Protein AF-F4XKR9-F1 (afdb_monomer_lite)

Organism: NCBI:txid489825

pLDDT: mean 89.47, std 16.16, range [40.88, 98.44]

Structure (mmCIF, N/CA/C/O backbone):
data_AF-F4XKR9-F1
#
_entry.id   AF-F4XKR9-F1
#
loop_
_atom_site.group_PDB
_atom_site.id
_atom_site.type_symbol
_atom_site.label_atom_id
_atom_site.label_alt_id
_atom_site.label_comp_id
_atom_site.label_asym_id
_atom_site.label_entity_id
_atom_site.label_seq_id
_atom_site.pdbx_PDB_ins_code
_atom_site.Cartn_x
_atom_site.Cartn_y
_atom_site.Cartn_z
_atom_site.occupancy
_atom_site.B_iso_or_equiv
_atom_site.auth_seq_id
_atom_site.auth_comp_id
_atom_site.auth_asym_id
_atom_site.auth_atom_id
_atom_site.pdbx_PDB_model_num
ATOM 1 N N . MET A 1 1 ? 1.737 7.122 10.120 1.00 80.62 1 MET A N 1
ATOM 2 C CA . MET A 1 1 ? 0.833 6.281 9.296 1.00 80.62 1 MET A CA 1
ATOM 3 C C . MET A 1 1 ? 0.760 6.755 7.842 1.00 80.62 1 MET A C 1
ATOM 5 O O . MET A 1 1 ? 1.237 6.022 6.986 1.00 80.62 1 MET A O 1
ATOM 9 N N . ILE A 1 2 ? 0.259 7.965 7.548 1.00 91.56 2 ILE A N 1
ATOM 10 C CA . ILE A 1 2 ? 0.072 8.452 6.162 1.00 91.56 2 ILE A CA 1
ATOM 11 C C . ILE A 1 2 ? 1.370 8.513 5.337 1.00 91.56 2 ILE A C 1
ATOM 13 O O . ILE A 1 2 ? 1.394 8.098 4.184 1.00 91.56 2 ILE A O 1
ATOM 17 N N . GLU A 1 3 ? 2.481 8.914 5.955 1.00 94.44 3 GLU A N 1
ATOM 18 C CA . GLU A 1 3 ? 3.811 8.911 5.329 1.00 94.44 3 GLU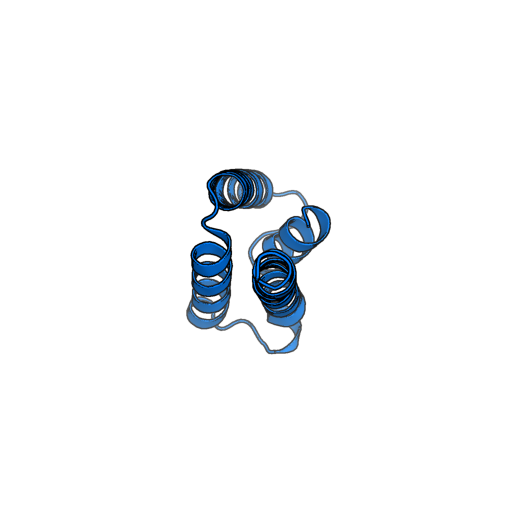 A CA 1
ATOM 19 C C . GLU A 1 3 ? 4.226 7.510 4.835 1.00 94.44 3 GLU A C 1
ATOM 21 O O . GLU A 1 3 ? 4.812 7.362 3.764 1.00 94.44 3 GLU A O 1
ATOM 26 N N . TYR A 1 4 ? 3.878 6.455 5.582 1.00 95.81 4 TYR A N 1
ATOM 27 C CA . TYR A 1 4 ? 4.165 5.077 5.182 1.00 95.81 4 TYR A CA 1
ATOM 28 C C . TYR A 1 4 ? 3.310 4.631 3.993 1.00 95.81 4 TYR A C 1
ATOM 30 O O . TYR A 1 4 ? 3.805 3.886 3.149 1.00 95.81 4 TYR A O 1
ATOM 38 N N . LEU A 1 5 ? 2.054 5.087 3.909 1.00 95.88 5 LEU A N 1
ATOM 39 C CA . LEU A 1 5 ? 1.199 4.827 2.749 1.00 95.88 5 LEU A CA 1
ATOM 40 C C . LEU A 1 5 ? 1.754 5.479 1.489 1.00 95.88 5 LEU A C 1
ATOM 42 O O . LEU A 1 5 ? 1.811 4.812 0.462 1.00 95.88 5 LEU A O 1
ATOM 46 N N . TRP A 1 6 ? 2.206 6.731 1.573 1.00 96.88 6 TRP A N 1
ATOM 47 C CA . TRP A 1 6 ? 2.826 7.418 0.439 1.00 96.88 6 TRP A CA 1
ATOM 48 C C . TRP A 1 6 ? 4.089 6.704 -0.042 1.00 96.88 6 TRP A C 1
ATOM 50 O O . TRP A 1 6 ? 4.195 6.367 -1.218 1.00 96.88 6 TRP A O 1
ATOM 60 N N . LYS A 1 7 ? 4.993 6.347 0.878 1.00 96.56 7 LYS A N 1
ATOM 61 C CA . LYS A 1 7 ? 6.195 5.566 0.541 1.00 96.56 7 LYS A CA 1
ATOM 62 C C . LYS A 1 7 ? 5.857 4.226 -0.120 1.00 96.56 7 LYS A C 1
ATOM 64 O O . LYS A 1 7 ? 6.550 3.806 -1.040 1.00 96.56 7 LYS A O 1
ATOM 69 N N . ALA A 1 8 ? 4.796 3.553 0.326 1.00 97.31 8 ALA A N 1
ATOM 70 C CA . ALA A 1 8 ? 4.340 2.313 -0.295 1.00 97.31 8 ALA A CA 1
ATOM 71 C C . ALA A 1 8 ? 3.675 2.532 -1.664 1.00 97.31 8 ALA A C 1
ATOM 73 O O . ALA A 1 8 ? 3.838 1.700 -2.552 1.00 97.31 8 ALA A O 1
ATOM 74 N N . ALA A 1 9 ? 2.947 3.633 -1.856 1.00 97.44 9 ALA A N 1
ATOM 75 C CA . ALA A 1 9 ? 2.338 3.979 -3.138 1.00 97.44 9 ALA A CA 1
ATOM 76 C C . ALA A 1 9 ? 3.403 4.194 -4.220 1.00 97.44 9 ALA A C 1
ATOM 78 O O . ALA A 1 9 ? 3.242 3.709 -5.339 1.00 97.44 9 ALA A O 1
ATOM 79 N N . PHE A 1 10 ? 4.525 4.819 -3.857 1.00 96.50 10 PHE A N 1
ATOM 80 C CA . PHE A 1 10 ? 5.653 5.051 -4.763 1.00 96.50 10 PHE A CA 1
ATOM 81 C C . PHE A 1 10 ? 6.403 3.773 -5.170 1.00 96.50 10 PHE A C 1
ATOM 83 O O . PHE A 1 10 ? 7.168 3.783 -6.127 1.00 96.50 10 PHE A O 1
ATOM 90 N N . ALA A 1 11 ? 6.147 2.639 -4.508 1.00 96.56 11 ALA A N 1
ATOM 91 C CA . ALA A 1 11 ? 6.609 1.334 -4.987 1.00 96.56 11 ALA A CA 1
ATOM 92 C C . ALA A 1 11 ? 5.756 0.780 -6.144 1.00 96.56 11 ALA A C 1
ATOM 94 O O . ALA A 1 11 ? 6.149 -0.186 -6.796 1.00 96.56 11 ALA A O 1
ATOM 95 N N . PHE A 1 12 ? 4.565 1.341 -6.374 1.00 95.38 12 PHE A N 1
ATOM 96 C CA . PHE A 1 12 ? 3.621 0.886 -7.399 1.00 95.38 12 PHE A CA 1
ATOM 97 C C . PHE A 1 12 ? 3.422 1.887 -8.535 1.00 95.38 12 PHE A C 1
ATOM 99 O O . PHE A 1 12 ? 3.035 1.476 -9.628 1.00 95.38 12 PHE A O 1
ATOM 106 N N . TYR A 1 13 ? 3.637 3.173 -8.272 1.00 94.50 13 TYR A N 1
ATOM 107 C CA . TYR A 1 13 ? 3.372 4.268 -9.199 1.00 94.50 13 TYR A CA 1
ATOM 108 C C . TYR A 1 13 ? 4.461 5.336 -9.072 1.00 94.50 13 TYR A C 1
ATOM 110 O O . TYR A 1 13 ? 5.148 5.387 -8.053 1.00 94.50 13 TYR A O 1
ATOM 118 N N . SER A 1 14 ? 4.607 6.207 -10.074 1.00 85.38 14 SER A N 1
ATOM 119 C CA . SER A 1 14 ? 5.497 7.365 -9.946 1.00 85.3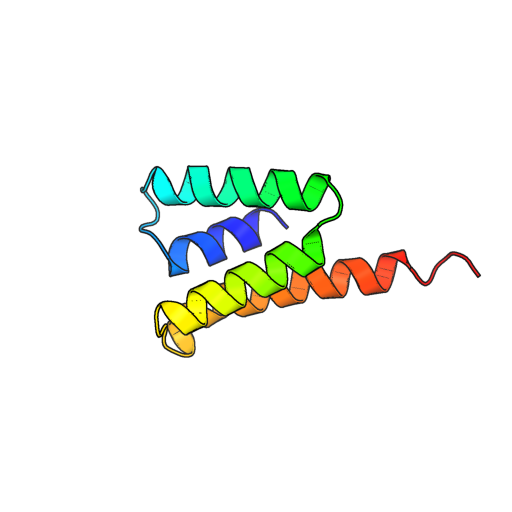8 14 SER A CA 1
ATOM 120 C C . SER A 1 14 ? 4.996 8.331 -8.867 1.00 85.38 14 SER A C 1
ATOM 122 O O . SER A 1 14 ? 3.801 8.390 -8.556 1.00 85.38 14 SER A O 1
ATOM 124 N N . ASP A 1 15 ? 5.923 9.093 -8.300 1.00 76.00 15 ASP A N 1
ATOM 125 C CA . ASP A 1 15 ? 5.699 10.047 -7.209 1.00 76.00 15 ASP A CA 1
ATOM 126 C C . ASP A 1 15 ? 4.712 11.175 -7.544 1.00 76.00 15 ASP A C 1
ATOM 128 O O . ASP A 1 15 ? 3.969 11.639 -6.683 1.00 76.00 15 ASP A O 1
ATOM 132 N N . THR A 1 16 ? 4.655 11.551 -8.816 1.00 78.12 16 THR A N 1
ATOM 133 C CA . THR A 1 16 ? 3.795 12.594 -9.390 1.00 78.12 16 THR A CA 1
ATOM 134 C C . THR A 1 16 ? 2.485 12.057 -9.975 1.00 78.12 16 THR A C 1
ATOM 136 O O . THR A 1 16 ? 1.736 12.794 -10.615 1.00 78.12 16 THR A O 1
ATOM 139 N N . SER A 1 17 ? 2.185 10.766 -9.795 1.00 89.81 17 SER A N 1
ATOM 140 C CA . SER A 1 17 ? 1.017 10.145 -10.422 1.00 89.81 17 SER A CA 1
ATOM 141 C C . SER A 1 17 ? -0.281 10.364 -9.638 1.00 89.81 17 SER A C 1
ATOM 143 O O . SER A 1 17 ? -0.372 10.083 -8.441 1.00 89.81 17 SER A O 1
ATOM 145 N N . GLN A 1 18 ? -1.350 10.735 -10.348 1.00 94.00 18 GLN A N 1
ATOM 146 C CA . GLN A 1 18 ? -2.709 10.764 -9.789 1.00 94.00 18 GLN A CA 1
ATOM 147 C C . GLN A 1 18 ? -3.151 9.371 -9.298 1.00 94.00 18 GLN A C 1
ATOM 149 O O . GLN A 1 18 ? -3.947 9.229 -8.369 1.00 94.00 18 GLN A O 1
ATOM 154 N N . GLN A 1 19 ? -2.591 8.311 -9.886 1.00 94.75 19 GLN A N 1
ATOM 155 C CA . GLN A 1 19 ? -2.789 6.934 -9.454 1.00 94.75 19 GLN A CA 1
ATOM 156 C C . GLN A 1 19 ? -2.273 6.696 -8.027 1.00 94.75 19 GLN A C 1
ATOM 158 O O . GLN A 1 19 ? -2.946 5.988 -7.274 1.00 94.75 19 GLN A O 1
ATOM 163 N N . ALA A 1 20 ? -1.131 7.279 -7.637 1.00 95.44 20 ALA A N 1
ATOM 164 C CA . ALA A 1 20 ? -0.612 7.176 -6.274 1.00 95.44 20 ALA A CA 1
ATOM 165 C C . ALA A 1 20 ? -1.564 7.836 -5.270 1.00 95.44 20 ALA A C 1
ATOM 167 O O . ALA A 1 20 ? -1.901 7.220 -4.258 1.00 95.44 20 ALA A O 1
ATOM 168 N N . GLU A 1 21 ? -2.065 9.031 -5.583 1.00 95.44 21 GLU A N 1
ATOM 169 C CA . GLU A 1 21 ? -3.014 9.753 -4.731 1.00 95.44 21 GLU A CA 1
ATOM 170 C C . GLU A 1 21 ? -4.312 8.963 -4.533 1.00 95.44 21 GLU A C 1
ATOM 172 O O . GLU A 1 21 ? -4.703 8.664 -3.404 1.00 95.44 21 GLU A O 1
ATOM 177 N N . VAL A 1 22 ? -4.939 8.517 -5.627 1.00 96.69 22 VAL A N 1
ATOM 178 C CA . VAL A 1 22 ? -6.148 7.681 -5.565 1.00 96.69 22 VAL A CA 1
ATOM 179 C C . VAL A 1 22 ? -5.881 6.390 -4.791 1.00 96.69 22 VAL A C 1
ATOM 181 O O . VAL A 1 22 ? -6.744 5.906 -4.049 1.00 96.69 22 VAL A O 1
ATOM 184 N N . TRP A 1 23 ? -4.691 5.804 -4.953 1.00 96.81 23 TRP A N 1
ATOM 185 C CA . TRP A 1 23 ? -4.308 4.610 -4.219 1.00 96.81 23 TRP A CA 1
ATOM 186 C C . TRP A 1 23 ? -4.245 4.886 -2.715 1.00 96.81 23 TRP A C 1
ATOM 188 O O . TRP A 1 23 ? -4.874 4.134 -1.966 1.00 96.81 23 TRP A O 1
ATOM 198 N N . VAL A 1 24 ? -3.564 5.954 -2.286 1.00 96.81 24 VAL A N 1
ATOM 199 C CA . VAL A 1 24 ? -3.421 6.340 -0.874 1.00 96.81 24 VAL A CA 1
ATOM 200 C C . VAL A 1 24 ? -4.775 6.664 -0.258 1.00 96.81 24 VAL A C 1
ATOM 202 O O . VAL A 1 24 ? -5.118 6.065 0.762 1.00 96.81 24 VAL A O 1
ATOM 205 N N . SER A 1 25 ? -5.581 7.511 -0.900 1.00 96.62 25 SER A N 1
ATOM 206 C CA . SER A 1 25 ? -6.893 7.932 -0.392 1.00 96.62 25 SER A CA 1
ATOM 207 C C . SER A 1 25 ? -7.823 6.743 -0.140 1.00 96.62 25 SER A C 1
ATOM 209 O O . SER A 1 25 ? -8.429 6.637 0.927 1.00 96.62 25 SER A O 1
ATOM 211 N N . LYS A 1 26 ? -7.866 5.771 -1.064 1.00 97.38 26 LYS A N 1
ATOM 212 C CA . LYS A 1 26 ? -8.675 4.551 -0.896 1.00 97.38 26 LYS A CA 1
ATOM 213 C C . LYS A 1 26 ? -8.226 3.696 0.291 1.00 97.38 26 LYS A C 1
ATOM 215 O O . LYS A 1 26 ? -9.068 3.154 1.000 1.00 97.38 26 LYS A O 1
ATOM 220 N N . ARG A 1 27 ? -6.916 3.533 0.513 1.00 97.31 27 ARG A N 1
ATOM 221 C CA . ARG A 1 27 ? -6.419 2.727 1.646 1.00 97.31 27 ARG A CA 1
ATOM 222 C C . ARG A 1 27 ? -6.565 3.470 2.966 1.00 97.31 27 ARG A C 1
ATOM 224 O O . ARG A 1 27 ? -6.863 2.826 3.965 1.00 97.31 27 ARG A O 1
ATOM 231 N N . LEU A 1 28 ? -6.386 4.790 2.968 1.00 96.56 28 LEU A N 1
ATOM 232 C CA . LEU A 1 28 ? -6.602 5.619 4.147 1.00 96.56 28 LEU A CA 1
ATOM 233 C C . LEU A 1 28 ? -8.044 5.486 4.648 1.00 96.56 28 LEU A C 1
ATOM 235 O O . LEU A 1 28 ? -8.236 5.227 5.830 1.00 96.56 28 LEU A O 1
ATOM 239 N N . LEU A 1 29 ? -9.034 5.558 3.751 1.00 97.44 29 LEU A N 1
ATOM 240 C CA . LEU A 1 29 ? -10.439 5.334 4.106 1.00 97.44 29 LEU A CA 1
ATOM 241 C C . LEU A 1 29 ? -10.653 3.957 4.752 1.00 97.44 29 LEU A C 1
ATOM 243 O O . LEU A 1 29 ? -11.209 3.868 5.840 1.00 97.44 29 LEU A O 1
ATOM 247 N N . LEU A 1 30 ? -10.132 2.887 4.142 1.00 96.75 30 LEU A N 1
ATOM 248 C CA . LEU A 1 30 ? -10.237 1.534 4.703 1.00 96.75 30 LEU A CA 1
ATOM 249 C C . LEU A 1 30 ? -9.584 1.414 6.091 1.00 96.75 30 LEU A C 1
ATOM 251 O O . LEU A 1 30 ? -10.085 0.690 6.946 1.00 96.75 30 LEU A O 1
ATOM 255 N N . ILE A 1 31 ? -8.468 2.105 6.325 1.00 95.31 31 ILE A N 1
ATOM 256 C CA . ILE A 1 31 ? -7.801 2.135 7.634 1.00 95.31 31 ILE A CA 1
ATOM 257 C C . ILE A 1 31 ? -8.676 2.841 8.673 1.00 95.31 31 ILE A C 1
ATOM 259 O O . ILE A 1 31 ? -8.805 2.335 9.785 1.00 95.31 31 ILE A O 1
ATOM 263 N N . LEU A 1 32 ? -9.300 3.967 8.312 1.00 94.50 32 LEU A N 1
ATOM 264 C CA . LEU A 1 32 ? -10.236 4.686 9.184 1.00 94.50 32 LEU A CA 1
ATOM 265 C C . LEU A 1 32 ? -11.480 3.844 9.511 1.00 94.50 32 LEU A C 1
ATOM 267 O O . LEU A 1 32 ? -12.007 3.937 10.612 1.00 94.50 32 LEU A O 1
ATOM 271 N N . GLU A 1 33 ? -11.892 2.959 8.603 1.00 96.06 33 GLU A N 1
ATOM 272 C CA . GLU A 1 33 ? -12.941 1.953 8.828 1.00 96.06 33 GLU A CA 1
ATOM 273 C C . GLU A 1 33 ? -12.468 0.725 9.641 1.00 96.06 33 GLU A C 1
ATOM 275 O O . GLU A 1 33 ? -13.179 -0.276 9.728 1.00 96.06 33 GLU A O 1
ATOM 280 N N . GLY A 1 34 ? -11.249 0.740 10.192 1.00 94.25 34 GLY A N 1
ATOM 281 C CA . GLY A 1 34 ? -10.699 -0.356 10.998 1.00 94.25 34 GLY A CA 1
ATOM 282 C C . GLY A 1 34 ? -10.160 -1.548 10.194 1.00 94.25 34 GLY A C 1
ATOM 283 O O . GLY A 1 34 ? -9.779 -2.565 10.771 1.00 94.25 34 GLY A O 1
ATOM 284 N N . LYS A 1 35 ? -10.055 -1.454 8.862 1.00 96.38 35 LYS A N 1
ATOM 285 C CA . LYS A 1 35 ? -9.651 -2.567 7.973 1.00 96.38 35 LYS A CA 1
ATOM 286 C C . LYS A 1 35 ? -8.136 -2.643 7.741 1.00 96.38 35 LYS A C 1
ATOM 288 O O . LYS A 1 35 ? -7.675 -3.088 6.687 1.00 96.38 35 LYS A O 1
ATOM 293 N N . SER A 1 36 ? -7.340 -2.229 8.724 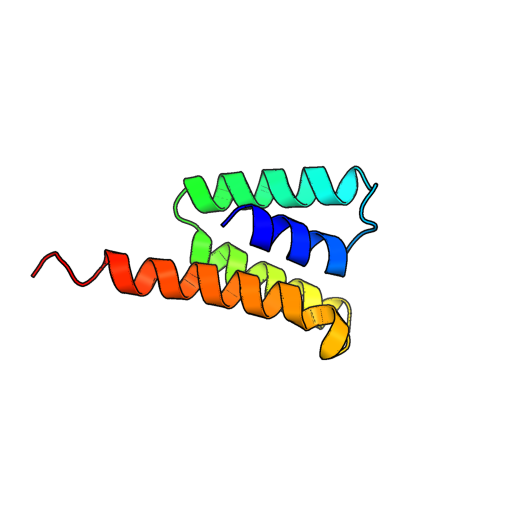1.00 94.88 36 SER A N 1
ATOM 294 C CA . SER A 1 36 ? -5.875 -2.126 8.626 1.00 94.88 36 SER A CA 1
ATOM 295 C C . SER A 1 36 ? -5.189 -3.452 8.264 1.00 94.88 36 SER A C 1
ATOM 297 O O . SER A 1 36 ? -4.320 -3.468 7.389 1.00 94.88 36 SER A O 1
ATOM 299 N N . SER A 1 37 ? -5.617 -4.581 8.844 1.00 95.81 37 SER A N 1
ATOM 300 C CA . SER A 1 37 ? -5.074 -5.911 8.511 1.00 95.81 37 SER A CA 1
ATOM 301 C C . SER A 1 37 ? -5.345 -6.311 7.057 1.00 95.81 37 SER A C 1
ATOM 303 O O . SER A 1 37 ? -4.456 -6.822 6.372 1.00 95.81 37 SER A O 1
ATOM 305 N N . THR A 1 38 ? -6.544 -6.014 6.550 1.00 97.12 38 THR A N 1
ATOM 306 C CA . THR A 1 38 ? -6.923 -6.257 5.150 1.00 97.12 38 THR A CA 1
ATOM 307 C C . THR A 1 38 ? -6.079 -5.415 4.198 1.00 97.12 38 THR A C 1
ATOM 309 O O . THR A 1 38 ? -5.577 -5.928 3.197 1.00 97.12 38 THR A O 1
ATOM 312 N N . VAL A 1 39 ? -5.859 -4.137 4.524 1.00 97.75 39 VAL A N 1
ATOM 313 C CA . VAL A 1 39 ? -4.992 -3.244 3.738 1.00 97.75 39 VAL A CA 1
ATOM 314 C C . VAL A 1 39 ? -3.554 -3.770 3.698 1.00 97.75 39 VAL A C 1
ATOM 316 O O . VAL A 1 39 ? -2.974 -3.868 2.613 1.00 97.75 39 VAL A O 1
ATOM 319 N N . ALA A 1 40 ? -3.007 -4.178 4.847 1.00 97.62 40 ALA A N 1
ATOM 320 C CA . ALA A 1 40 ? -1.665 -4.749 4.952 1.00 97.62 40 ALA A CA 1
ATOM 321 C C . ALA A 1 40 ? -1.500 -6.021 4.097 1.00 97.62 40 ALA A C 1
ATOM 323 O O . ALA A 1 40 ? -0.508 -6.163 3.375 1.00 97.62 40 ALA A O 1
ATOM 324 N N . GLY A 1 41 ? -2.480 -6.929 4.126 1.00 98.00 41 GLY A N 1
ATOM 325 C CA . GLY A 1 41 ? -2.487 -8.123 3.277 1.00 98.00 41 GLY A CA 1
ATOM 326 C C . GLY A 1 41 ? -2.586 -7.782 1.788 1.00 98.00 41 GLY A C 1
ATOM 327 O O . GLY A 1 41 ? -1.777 -8.247 0.980 1.00 98.00 41 GLY A O 1
ATOM 328 N N . GLY A 1 42 ? -3.526 -6.909 1.419 1.00 98.06 42 GLY A N 1
ATOM 329 C CA . GLY A 1 42 ? -3.776 -6.527 0.030 1.00 98.06 42 GLY A CA 1
ATOM 330 C C . GLY A 1 42 ? -2.580 -5.846 -0.640 1.00 98.06 42 GLY A C 1
ATOM 331 O O . GLY A 1 42 ? -2.267 -6.137 -1.799 1.00 98.06 42 GLY A O 1
ATOM 332 N N . MET A 1 43 ? -1.862 -4.975 0.076 1.00 97.56 43 MET A N 1
ATOM 333 C CA . MET A 1 43 ? -0.678 -4.314 -0.483 1.00 97.56 43 MET A CA 1
ATOM 334 C C . MET A 1 43 ? 0.514 -5.268 -0.638 1.00 97.56 43 MET A C 1
ATOM 336 O O . MET A 1 43 ? 1.177 -5.2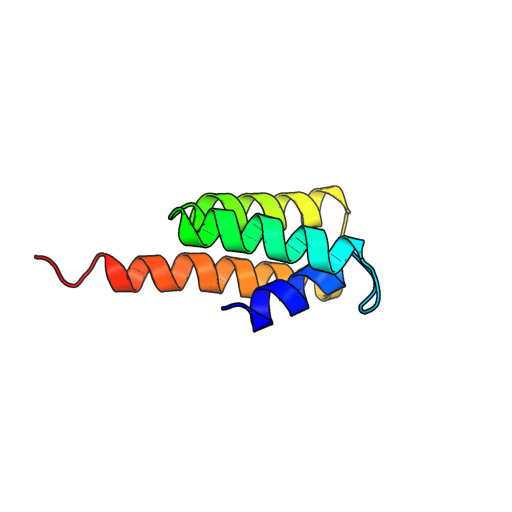27 -1.675 1.00 97.56 43 MET A O 1
ATOM 340 N N . ARG A 1 44 ? 0.737 -6.194 0.309 1.00 98.38 44 ARG A N 1
ATOM 341 C CA . ARG A 1 44 ? 1.751 -7.255 0.158 1.00 98.38 44 ARG A CA 1
ATOM 342 C C . ARG A 1 44 ? 1.437 -8.169 -1.021 1.00 98.38 44 ARG A C 1
ATOM 344 O O . ARG A 1 44 ? 2.317 -8.447 -1.831 1.00 98.38 44 ARG A O 1
ATOM 351 N N . GLY A 1 45 ? 0.173 -8.572 -1.165 1.00 98.44 45 GLY A N 1
ATOM 352 C CA . GLY A 1 45 ? -0.287 -9.347 -2.316 1.00 98.44 45 GLY A CA 1
ATOM 353 C C . GLY A 1 45 ? -0.081 -8.602 -3.637 1.00 98.44 45 GLY A C 1
ATOM 354 O O . GLY A 1 45 ? 0.337 -9.201 -4.624 1.00 98.44 45 GLY A O 1
ATOM 355 N N . SER A 1 46 ? -0.299 -7.284 -3.652 1.00 97.62 46 SER A N 1
ATOM 356 C CA . SER A 1 46 ? -0.048 -6.445 -4.830 1.00 97.62 46 SER A CA 1
ATOM 357 C C . SER A 1 46 ? 1.436 -6.394 -5.209 1.00 97.62 46 SER A C 1
ATOM 359 O O . SER A 1 46 ? 1.756 -6.488 -6.390 1.00 97.62 46 SER A O 1
ATOM 361 N N . ALA A 1 47 ? 2.342 -6.286 -4.230 1.00 98.19 47 ALA A N 1
ATOM 362 C CA . ALA A 1 47 ? 3.787 -6.328 -4.468 1.00 98.19 47 ALA A CA 1
ATOM 363 C C . ALA A 1 47 ? 4.239 -7.675 -5.047 1.00 98.19 47 ALA A C 1
ATOM 365 O O . ALA A 1 47 ? 4.991 -7.697 -6.018 1.00 98.19 47 ALA A O 1
ATOM 366 N N . THR A 1 48 ? 3.720 -8.786 -4.514 1.00 98.31 48 THR A N 1
ATOM 367 C CA . THR A 1 48 ? 4.002 -10.129 -5.042 1.00 98.31 48 THR A CA 1
ATOM 368 C C . THR A 1 48 ? 3.476 -10.301 -6.471 1.00 98.31 48 THR A C 1
ATOM 370 O O . THR A 1 48 ? 4.217 -10.749 -7.338 1.00 98.31 48 THR A O 1
ATOM 373 N N . LYS A 1 49 ? 2.230 -9.895 -6.757 1.00 98.31 49 LYS A N 1
ATOM 374 C CA . LYS A 1 49 ? 1.638 -9.998 -8.108 1.00 98.31 49 LYS A CA 1
ATOM 375 C C . LYS A 1 49 ? 2.383 -9.169 -9.156 1.00 98.31 49 LYS A C 1
ATOM 377 O O . LYS A 1 49 ? 2.425 -9.557 -10.316 1.00 98.31 49 LYS A O 1
ATOM 382 N N . ARG A 1 50 ? 2.967 -8.040 -8.747 1.00 97.06 50 ARG A N 1
ATOM 383 C CA . ARG A 1 50 ? 3.801 -7.177 -9.598 1.00 97.06 50 ARG A CA 1
ATOM 384 C C . ARG A 1 50 ? 5.266 -7.606 -9.652 1.00 97.06 50 ARG A C 1
ATOM 386 O O . ARG A 1 50 ? 6.050 -6.920 -10.291 1.00 97.06 50 ARG A O 1
ATOM 393 N N . GLN A 1 51 ? 5.622 -8.705 -8.982 1.00 97.94 51 GLN A N 1
ATOM 394 C CA . GLN A 1 51 ? 6.976 -9.259 -8.951 1.00 97.94 51 GLN A CA 1
ATOM 395 C C . GLN A 1 51 ? 8.031 -8.223 -8.531 1.00 97.94 51 GLN A C 1
ATOM 397 O O . GLN A 1 51 ? 9.147 -8.213 -9.043 1.00 97.94 51 GLN A O 1
ATOM 402 N N . LEU A 1 52 ? 7.672 -7.336 -7.593 1.00 97.88 52 LEU A N 1
ATOM 403 C CA . LEU A 1 52 ? 8.608 -6.339 -7.082 1.00 97.88 52 LEU A CA 1
ATOM 404 C C . LEU A 1 52 ? 9.808 -7.031 -6.430 1.00 97.88 52 LEU A C 1
ATOM 406 O O . LEU A 1 52 ? 9.640 -7.961 -5.632 1.00 97.88 52 LEU A O 1
ATOM 410 N N . SER A 1 53 ? 11.008 -6.533 -6.721 1.00 98.12 53 SER A N 1
ATOM 411 C CA . SER A 1 53 ? 12.229 -6.999 -6.069 1.00 98.12 53 SER A CA 1
ATOM 412 C C . SER A 1 53 ? 12.182 -6.741 -4.560 1.00 98.12 53 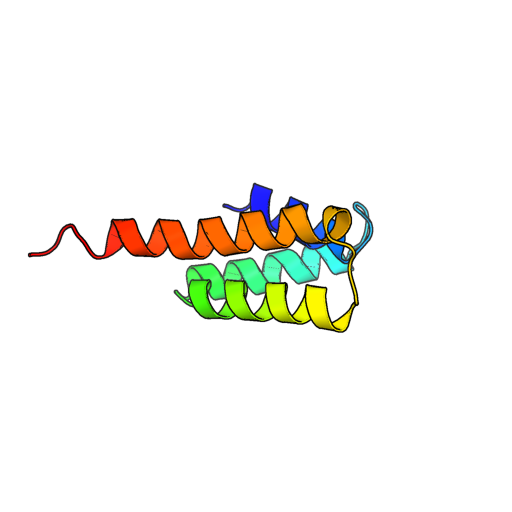SER A C 1
ATOM 414 O O . SER A 1 53 ? 11.402 -5.915 -4.073 1.00 98.12 53 SER A O 1
ATOM 416 N N . ALA A 1 54 ? 13.060 -7.407 -3.804 1.00 96.75 54 ALA A N 1
ATOM 417 C CA . ALA A 1 54 ? 13.168 -7.215 -2.357 1.00 96.75 54 ALA A CA 1
ATOM 418 C C . ALA A 1 54 ? 13.380 -5.739 -1.966 1.00 96.75 54 ALA A C 1
ATOM 420 O O . ALA A 1 54 ? 12.779 -5.265 -1.002 1.00 96.75 54 ALA A O 1
ATOM 421 N N . SER A 1 55 ? 14.181 -4.996 -2.739 1.00 97.25 55 SER A N 1
A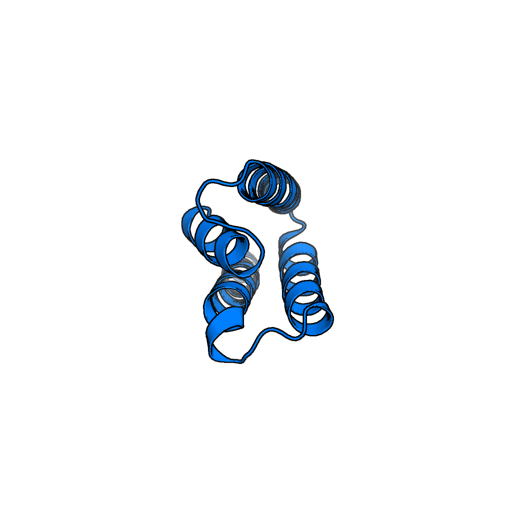TOM 422 C CA . SER A 1 55 ? 14.415 -3.569 -2.501 1.00 97.25 55 SER A CA 1
ATOM 423 C C . SER A 1 55 ? 13.190 -2.719 -2.845 1.00 97.25 55 SER A C 1
ATOM 425 O O . SER A 1 55 ? 12.808 -1.861 -2.053 1.00 97.25 55 SER A O 1
ATOM 427 N N . GLN A 1 56 ? 12.517 -2.996 -3.966 1.00 97.25 56 GLN A N 1
ATOM 428 C CA . GLN A 1 56 ? 11.327 -2.253 -4.398 1.00 97.25 56 GLN A CA 1
ATOM 429 C C . GLN A 1 56 ? 10.140 -2.430 -3.444 1.00 97.25 56 GLN A C 1
ATOM 431 O O . GLN A 1 56 ? 9.400 -1.483 -3.187 1.00 97.25 56 GLN A O 1
ATOM 436 N N . ARG A 1 57 ? 9.945 -3.633 -2.888 1.00 98.00 57 ARG A N 1
ATOM 437 C CA . ARG A 1 57 ? 8.819 -3.918 -1.980 1.00 98.00 57 ARG A CA 1
ATOM 438 C C . ARG A 1 57 ? 9.055 -3.500 -0.527 1.00 98.00 57 ARG A C 1
ATOM 440 O O . ARG A 1 57 ? 8.104 -3.487 0.253 1.00 98.00 57 ARG A O 1
ATOM 447 N N . GLN A 1 58 ? 10.280 -3.139 -0.146 1.00 98.19 58 GLN A N 1
ATOM 448 C CA . GLN A 1 58 ? 10.636 -2.758 1.226 1.00 98.19 58 GLN A CA 1
ATOM 449 C C . GLN A 1 58 ? 9.688 -1.715 1.861 1.00 98.19 58 GLN A C 1
ATOM 451 O O . GLN A 1 58 ? 9.210 -1.965 2.976 1.00 98.19 58 GLN A O 1
ATOM 456 N N . PRO A 1 59 ? 9.342 -0.590 1.197 1.00 97.88 59 PRO A N 1
ATOM 457 C CA . PRO A 1 59 ? 8.411 0.384 1.769 1.00 97.88 59 PRO A CA 1
ATOM 458 C C . PRO A 1 59 ? 6.999 -0.187 1.968 1.00 97.88 59 PRO A C 1
ATOM 460 O O . PRO A 1 59 ? 6.336 0.144 2.955 1.00 97.88 59 PRO A O 1
ATOM 463 N N . VAL A 1 60 ? 6.560 -1.097 1.090 1.00 98.31 60 VAL A N 1
ATOM 464 C CA . VAL A 1 60 ? 5.273 -1.800 1.211 1.00 98.31 60 VAL A CA 1
ATOM 465 C C . VAL A 1 60 ? 5.270 -2.678 2.459 1.00 98.31 60 VAL A C 1
ATOM 467 O O . VAL A 1 60 ? 4.350 -2.598 3.274 1.00 98.31 60 VAL A O 1
ATOM 470 N N . ASP A 1 61 ? 6.316 -3.481 2.648 1.00 98.06 61 ASP A N 1
ATOM 471 C CA . ASP A 1 61 ? 6.415 -4.394 3.786 1.00 98.06 61 ASP A CA 1
ATOM 472 C C . ASP A 1 61 ? 6.548 -3.641 5.119 1.00 98.06 61 ASP A C 1
ATOM 474 O O . ASP A 1 61 ? 5.965 -4.069 6.123 1.00 98.06 61 ASP A O 1
ATOM 478 N N . LYS A 1 62 ? 7.246 -2.493 5.128 1.00 97.50 62 LYS A N 1
ATOM 479 C CA . LYS A 1 62 ? 7.351 -1.600 6.293 1.00 97.50 62 LYS A CA 1
ATOM 480 C C . LYS A 1 62 ? 5.996 -0.997 6.665 1.00 97.50 62 LYS A C 1
ATOM 482 O O . LYS A 1 62 ? 5.617 -1.054 7.834 1.00 97.50 62 LYS A O 1
ATOM 487 N N . CYS A 1 63 ? 5.253 -0.473 5.687 1.00 97.31 63 CYS A N 1
ATOM 488 C CA . CYS A 1 63 ? 3.905 0.055 5.908 1.00 97.31 63 CYS A CA 1
ATOM 489 C C . CYS A 1 63 ? 2.963 -1.036 6.437 1.00 97.31 63 CYS A C 1
ATOM 491 O O . CYS A 1 63 ? 2.327 -0.859 7.473 1.00 97.31 63 CYS A O 1
ATOM 493 N N . ALA A 1 64 ? 2.954 -2.207 5.797 1.00 97.12 64 ALA A N 1
ATOM 494 C CA . ALA A 1 64 ? 2.128 -3.330 6.219 1.00 97.12 64 ALA A CA 1
ATOM 495 C C . ALA A 1 64 ? 2.487 -3.832 7.629 1.00 97.12 64 ALA A C 1
ATOM 497 O O . ALA A 1 64 ? 1.603 -4.236 8.376 1.00 97.12 64 ALA A O 1
ATOM 498 N N . ARG A 1 65 ? 3.769 -3.805 8.026 1.00 95.94 65 ARG A N 1
ATOM 499 C CA . ARG A 1 65 ? 4.176 -4.126 9.403 1.00 95.94 65 ARG A CA 1
ATOM 500 C C . ARG A 1 65 ? 3.637 -3.092 10.386 1.00 95.94 65 ARG A C 1
ATOM 502 O O . ARG A 1 65 ? 3.034 -3.485 11.372 1.00 95.94 65 ARG A O 1
ATOM 509 N N . TYR A 1 66 ? 3.793 -1.804 10.087 1.00 93.56 66 TYR A N 1
ATOM 510 C CA . TYR A 1 66 ? 3.277 -0.727 10.932 1.00 93.56 66 TYR A CA 1
ATOM 511 C C . TYR A 1 66 ? 1.766 -0.865 11.172 1.00 93.56 66 TYR A C 1
ATOM 513 O O . TYR A 1 66 ? 1.329 -0.845 12.318 1.00 93.56 66 TYR A O 1
ATOM 521 N N . LEU A 1 67 ? 0.983 -1.105 10.112 1.00 93.50 67 LEU A N 1
ATOM 522 C CA . LEU A 1 67 ? -0.471 -1.288 10.209 1.00 93.50 67 LEU A CA 1
ATOM 523 C C . LEU A 1 67 ? -0.886 -2.474 11.091 1.00 93.50 67 LEU A C 1
ATOM 525 O O . LEU A 1 67 ? -1.966 -2.438 11.666 1.00 93.50 67 LEU A O 1
ATOM 529 N N . LEU A 1 68 ? -0.051 -3.509 11.204 1.00 92.81 68 LEU A N 1
ATOM 530 C CA . LEU A 1 68 ? -0.313 -4.667 12.064 1.00 92.81 68 LEU A CA 1
ATOM 531 C C . LEU A 1 68 ? 0.188 -4.447 13.496 1.00 92.81 68 LEU A C 1
ATOM 533 O O . LEU A 1 68 ? -0.470 -4.861 14.442 1.00 92.81 68 LEU A O 1
ATOM 537 N N . THR A 1 69 ? 1.330 -3.778 13.674 1.00 86.56 69 THR A N 1
ATOM 538 C CA . THR A 1 69 ? 1.893 -3.499 15.003 1.00 86.56 69 THR A CA 1
ATOM 539 C C . THR A 1 69 ? 1.046 -2.495 15.775 1.00 86.56 69 THR A C 1
ATOM 541 O O . THR A 1 69 ? 0.810 -2.702 16.960 1.00 86.56 69 THR A O 1
ATOM 544 N N . THR A 1 70 ? 0.527 -1.454 15.117 1.00 63.62 70 THR A N 1
ATOM 545 C CA . THR A 1 70 ? -0.368 -0.485 15.769 1.00 63.62 70 THR A CA 1
ATOM 546 C C . THR A 1 70 ? -1.652 -1.145 16.292 1.00 63.62 70 THR A C 1
ATOM 548 O O . THR A 1 70 ? -2.201 -0.676 17.279 1.00 63.62 70 THR A O 1
ATOM 551 N N . LEU A 1 71 ? -2.094 -2.271 15.714 1.00 53.12 71 LEU A N 1
ATOM 552 C CA . LEU A 1 71 ? -3.244 -3.037 16.217 1.00 53.12 71 LEU A CA 1
ATOM 553 C C . LEU A 1 71 ? -2.911 -3.938 17.417 1.00 53.12 71 LEU A C 1
ATOM 555 O O . LEU A 1 71 ? -3.803 -4.261 18.196 1.00 53.12 71 LEU A O 1
ATOM 559 N N . LEU A 1 72 ? -1.648 -4.343 17.592 1.00 49.88 72 LEU A N 1
ATOM 560 C CA . LEU A 1 72 ? -1.238 -5.173 18.731 1.00 49.88 72 LEU A CA 1
ATOM 561 C C . LEU A 1 72 ? -1.155 -4.367 20.032 1.00 49.88 72 LEU A C 1
ATOM 563 O O . LEU A 1 72 ? -1.354 -4.934 21.101 1.00 49.88 72 LEU A O 1
ATOM 567 N N . THR A 1 73 ? -0.920 -3.055 19.946 1.00 47.59 73 THR A N 1
ATOM 568 C CA . THR A 1 73 ? -0.839 -2.159 21.111 1.00 47.59 73 THR A CA 1
ATOM 569 C C . THR A 1 73 ? -2.192 -1.603 21.558 1.00 47.59 73 THR A C 1
ATOM 571 O O . THR A 1 73 ? -2.299 -1.110 22.671 1.00 47.59 73 THR A O 1
ATOM 574 N N . SER A 1 74 ? -3.227 -1.663 20.713 1.00 48.72 74 SER A N 1
ATOM 575 C CA . SER A 1 74 ? -4.574 -1.167 21.049 1.00 48.72 74 SER A CA 1
ATOM 576 C C . SER A 1 74 ? -5.448 -2.204 21.764 1.00 48.72 74 SER A C 1
ATOM 578 O O . SER A 1 74 ? -6.404 -1.826 22.430 1.00 48.72 74 SER A O 1
ATOM 580 N N . ASN A 1 75 ? -5.122 -3.496 21.645 1.00 48.94 75 ASN A N 1
ATOM 581 C CA . ASN A 1 75 ? -5.914 -4.600 22.206 1.00 48.94 75 ASN A CA 1
ATOM 582 C C . ASN A 1 75 ? -5.374 -5.157 23.537 1.00 48.94 75 ASN A C 1
ATOM 584 O O . ASN A 1 75 ? -5.940 -6.112 24.056 1.00 48.94 75 ASN A O 1
ATOM 588 N N . THR A 1 76 ? -4.293 -4.603 24.093 1.00 46.84 76 THR A N 1
ATOM 589 C CA . THR A 1 76 ? -3.661 -5.098 25.337 1.00 46.84 76 THR A CA 1
ATOM 590 C C . THR A 1 76 ? -3.877 -4.201 26.561 1.00 46.84 76 THR A C 1
ATOM 592 O O . THR A 1 76 ? -3.274 -4.446 27.599 1.00 46.84 76 THR A O 1
ATOM 595 N N . THR A 1 77 ? -4.734 -3.176 26.486 1.00 41.72 77 THR A N 1
ATOM 596 C CA . THR A 1 77 ? -5.005 -2.259 27.620 1.00 41.72 77 THR A CA 1
ATOM 597 C C . THR A 1 77 ? -6.469 -2.268 28.077 1.00 41.72 77 THR A C 1
ATOM 599 O O . THR A 1 77 ? -6.947 -1.286 28.636 1.00 41.72 77 THR A O 1
ATOM 602 N N . ILE A 1 78 ? -7.197 -3.364 27.840 1.00 46.81 78 ILE A N 1
ATOM 603 C CA . ILE A 1 78 ? -8.514 -3.611 28.452 1.00 46.81 78 ILE A CA 1
ATOM 604 C C . ILE A 1 78 ? -8.602 -5.088 28.864 1.00 46.81 78 ILE A C 1
ATOM 606 O O . ILE A 1 78 ? -9.289 -5.884 28.233 1.00 46.81 78 ILE A O 1
ATOM 610 N N . THR A 1 79 ? -7.859 -5.445 29.905 1.00 40.88 79 THR A N 1
ATOM 611 C CA . THR A 1 79 ? -8.079 -6.594 30.803 1.00 40.88 79 THR A CA 1
ATOM 612 C C . THR A 1 79 ? -7.410 -6.250 32.117 1.00 40.88 79 THR A C 1
ATOM 614 O O . THR A 1 79 ? -8.042 -6.466 33.167 1.00 40.88 79 THR A O 1
#

Sequence (79 aa):
MIEYLWKAAFAFYSDTSQQAEVWVSKRLLLILEGKSSTVAGGMRGSATKRQLSASQRQPVDKCARYLLTTLLTSNTTIT

Foldseek 3Di:
DLVLLLLLLCLVDPNPDPSSVVSSVVLVVCVVVVNLQVSLVVSVVVCVVVVPDPVSCVSSNVSSVVSVVVVVVVPPPPD

Secondary structure (DSSP, 8-state):
-HHHHHHHHTTTS-TT-HHHHHHHHHHHHHHHTT-HHHHHHHHHHHHHHTT--HHHHHHHHHHHHHHHHHHHTTSSS--

Radius of gyration: 12.92 Å; chains: 1; bounding box: 27×23×41 Å